Protein AF-A0A9P5Y2C0-F1 (afdb_monomer)

Mean predicted aligned error: 9.21 Å

Nearest PDB structures (foldseek):
  5e0h-assembly1_A  TM=2.399E-01  e=1.883E-01  Norovirus Hu/1968/US
  4in2-assembly1_B  TM=2.844E-01  e=5.789E-01  Norovirus Hu/1968/US
  4xbd-assembly2_B  TM=2.439E-01  e=3.391E-01  Norovirus Hu/1968/US
  4in2-assembly2_A  TM=3.076E-01  e=1.363E+00  Norovirus Hu/1968/US
  4x2x-assembly1_A  TM=2.990E-01  e=4.663E+00  Murine norovirus 1

Secondary structure (DSSP, 8-state):
-PPPEEEEESEEE-TTS-EEE-TTTS-TT--SS---TTEEEEE-TTS-S-EEEEEEEEEEEEEETTEEEEEEEEEEPEEEEEEETTEEEEE--SS---EEEEGGGEEEE-EEEE-SSS-EEEEPPPGGGGG--TTTTT---------

Structure (mmCIF, N/CA/C/O backbone):
data_AF-A0A9P5Y2C0-F1
#
_entry.id   AF-A0A9P5Y2C0-F1
#
loop_
_atom_site.group_PDB
_atom_site.id
_atom_site.type_symbol
_atom_site.label_atom_id
_atom_site.label_alt_id
_atom_site.label_comp_id
_atom_site.label_asym_id
_atom_site.label_entity_id
_atom_site.label_seq_id
_atom_site.pdbx_PDB_ins_code
_atom_site.Cartn_x
_atom_site.Cartn_y
_atom_site.Cartn_z
_atom_site.occupancy
_atom_site.B_iso_or_equiv
_atom_site.auth_seq_id
_atom_site.auth_comp_id
_atom_site.auth_asym_id
_atom_site.auth_atom_id
_atom_site.pdbx_PDB_model_num
ATOM 1 N N . MET A 1 1 ? -14.779 -9.216 31.834 1.00 58.06 1 MET A N 1
ATOM 2 C CA . MET A 1 1 ? -14.849 -9.331 30.359 1.00 58.06 1 MET A CA 1
ATOM 3 C C . MET A 1 1 ? -14.067 -8.179 29.750 1.00 58.06 1 MET A C 1
ATOM 5 O O . MET A 1 1 ? -14.319 -7.042 30.127 1.00 58.06 1 MET A O 1
ATOM 9 N N . GLN A 1 2 ? -13.092 -8.444 28.878 1.00 63.56 2 GLN A N 1
ATOM 10 C CA . GLN A 1 2 ? -12.405 -7.376 28.143 1.00 63.56 2 GLN A CA 1
ATOM 11 C C . GLN A 1 2 ? -13.364 -6.793 27.100 1.00 63.56 2 GLN A C 1
ATOM 13 O O . GLN A 1 2 ? -13.912 -7.532 26.288 1.00 63.56 2 GLN A O 1
ATOM 18 N N . SER A 1 3 ? -13.582 -5.479 27.142 1.00 75.44 3 SER A N 1
ATOM 19 C CA . SER A 1 3 ? -14.410 -4.770 26.163 1.00 75.44 3 SER A CA 1
ATOM 20 C C . SER A 1 3 ? -13.557 -4.413 24.952 1.00 75.44 3 SER A C 1
ATOM 22 O O . SER A 1 3 ? -12.545 -3.724 25.088 1.00 75.44 3 SER A O 1
ATOM 24 N N . TRP A 1 4 ? -13.930 -4.933 23.786 1.00 84.12 4 TRP A N 1
ATOM 25 C CA . TRP A 1 4 ? -13.287 -4.631 22.511 1.00 84.12 4 TRP A CA 1
ATOM 26 C C . TRP A 1 4 ? -14.196 -3.671 21.750 1.00 84.12 4 TRP A C 1
ATOM 28 O O . TRP A 1 4 ? -15.407 -3.884 21.683 1.00 84.12 4 TRP A O 1
ATOM 38 N N . LYS A 1 5 ? -13.623 -2.615 21.170 1.00 88.12 5 LYS A N 1
ATOM 39 C CA . LYS A 1 5 ? -14.353 -1.706 20.275 1.00 88.12 5 LYS A CA 1
ATOM 40 C C . LYS A 1 5 ? -13.779 -1.839 18.877 1.00 88.12 5 LYS A C 1
ATOM 42 O O . LYS A 1 5 ? -12.584 -1.636 18.697 1.00 88.12 5 LYS A O 1
ATOM 47 N N . VAL A 1 6 ? -14.619 -2.171 17.902 1.00 92.38 6 VAL A N 1
ATOM 48 C CA . VAL A 1 6 ? -14.212 -2.309 16.500 1.00 92.38 6 VAL A CA 1
ATOM 49 C C . VAL A 1 6 ? -15.069 -1.389 15.644 1.00 92.38 6 VAL A C 1
ATOM 51 O O . VAL A 1 6 ? -16.294 -1.414 15.742 1.00 92.38 6 VAL A O 1
ATOM 54 N N . GLN A 1 7 ? -14.431 -0.582 14.803 1.00 93.44 7 GLN A N 1
ATOM 55 C CA . GLN A 1 7 ? -15.099 0.277 13.826 1.00 93.44 7 GLN A CA 1
ATOM 56 C C . GLN A 1 7 ? -14.487 0.060 12.446 1.00 93.44 7 GLN A C 1
ATOM 58 O O . GLN A 1 7 ? -13.269 0.101 12.310 1.00 93.44 7 GLN A O 1
ATOM 63 N N . CYS A 1 8 ? -15.322 -0.151 11.429 1.00 93.06 8 CYS A N 1
ATOM 64 C CA . CYS A 1 8 ? -14.898 -0.313 10.038 1.00 93.06 8 CYS A CA 1
ATOM 65 C C . CYS A 1 8 ? -15.123 0.985 9.256 1.00 93.06 8 CYS A C 1
ATOM 67 O O . CYS A 1 8 ? -16.155 1.635 9.418 1.00 93.06 8 CYS A O 1
ATOM 69 N N . PHE A 1 9 ? -14.190 1.347 8.378 1.00 91.62 9 PHE A N 1
ATOM 70 C CA . PHE A 1 9 ? -14.291 2.541 7.543 1.00 91.62 9 PHE A CA 1
ATOM 71 C C . PHE A 1 9 ? -13.652 2.341 6.162 1.00 91.62 9 PHE A C 1
ATOM 73 O O . PHE A 1 9 ? -12.862 1.426 5.926 1.00 91.62 9 PHE A O 1
ATOM 80 N N . GLY A 1 10 ? -14.054 3.188 5.209 1.00 89.38 10 GLY A N 1
ATOM 81 C CA . GLY A 1 10 ? -13.718 3.033 3.790 1.00 89.38 10 GLY A CA 1
ATOM 82 C C . GLY A 1 10 ? -12.543 3.875 3.287 1.00 89.38 10 GLY A C 1
ATOM 83 O O . GLY A 1 10 ? -12.177 3.762 2.121 1.00 89.38 10 GLY A O 1
ATOM 84 N N . LYS A 1 11 ? -11.991 4.764 4.117 1.00 91.38 11 LYS A N 1
ATOM 85 C CA . LYS A 1 11 ? -10.934 5.706 3.725 1.00 91.38 11 LYS A CA 1
ATOM 86 C C . LYS A 1 11 ? -9.956 5.924 4.865 1.00 91.38 11 LYS A C 1
ATOM 88 O O . LYS A 1 11 ? -10.381 6.213 5.978 1.00 91.38 11 LYS A O 1
ATOM 93 N N . TRP A 1 12 ? -8.668 5.867 4.573 1.00 91.12 12 TRP A N 1
ATOM 94 C CA . TRP A 1 12 ? -7.607 6.154 5.523 1.00 91.12 12 TRP A CA 1
ATOM 95 C C . TRP A 1 12 ? -6.751 7.317 5.022 1.00 91.12 12 TRP A C 1
ATOM 97 O O . TRP A 1 12 ? -6.252 7.300 3.897 1.00 91.12 12 TRP A O 1
ATOM 107 N N . LYS A 1 13 ? -6.610 8.354 5.851 1.00 90.62 13 LYS A N 1
ATOM 108 C CA . LYS A 1 13 ? -5.787 9.523 5.537 1.00 90.62 13 LYS A CA 1
ATOM 109 C C . LYS A 1 13 ? -4.338 9.216 5.906 1.00 90.62 13 LYS A C 1
ATOM 111 O O . LYS A 1 13 ? -4.032 9.026 7.079 1.00 90.62 13 LYS A O 1
ATOM 116 N N . MET A 1 14 ? -3.478 9.175 4.898 1.00 86.69 14 MET A N 1
ATOM 117 C CA . MET A 1 14 ? -2.042 8.975 5.058 1.00 86.69 14 MET A CA 1
ATOM 118 C C . MET A 1 14 ? -1.381 10.260 5.566 1.00 86.69 14 MET A C 1
ATOM 120 O O . MET A 1 14 ? -1.894 11.370 5.375 1.00 86.69 14 MET A O 1
ATOM 124 N N . THR A 1 15 ? -0.197 10.125 6.155 1.00 77.81 15 THR A N 1
ATOM 125 C CA . THR A 1 15 ? 0.688 11.262 6.428 1.00 77.81 15 THR A CA 1
ATOM 126 C C . THR A 1 15 ? 1.054 11.928 5.092 1.00 77.81 15 THR A C 1
ATOM 128 O O . THR A 1 15 ? 1.493 11.247 4.172 1.00 77.81 15 THR A O 1
ATOM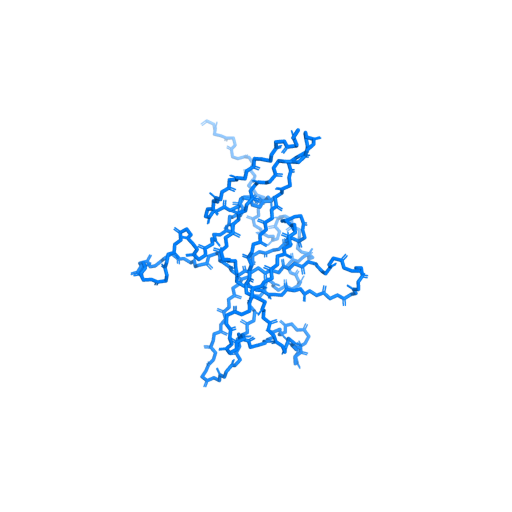 131 N N . GLY A 1 16 ? 0.827 13.240 4.937 1.00 68.19 16 GLY A N 1
ATOM 132 C CA . GLY A 1 16 ? 1.138 13.958 3.684 1.00 68.19 16 GLY A CA 1
ATOM 133 C C . GLY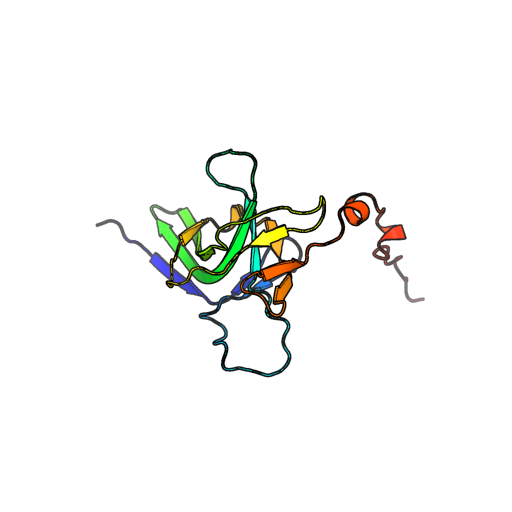 A 1 16 ? -0.038 14.216 2.725 1.00 68.19 16 GLY A C 1
ATOM 134 O O . GLY A 1 16 ? 0.158 14.285 1.519 1.00 68.19 16 GLY A O 1
ATOM 135 N N . LYS A 1 17 ? -1.264 14.396 3.243 1.00 69.00 17 LYS A N 1
ATOM 136 C CA . LYS A 1 17 ? -2.497 14.791 2.505 1.00 69.00 17 LYS A CA 1
ATOM 137 C C . LYS A 1 17 ? -3.085 13.750 1.534 1.00 69.00 17 LYS A C 1
ATOM 139 O O . LYS A 1 17 ? -4.190 13.963 1.038 1.00 69.00 17 LYS A O 1
ATOM 144 N N . HIS A 1 18 ? -2.436 12.614 1.305 1.00 83.31 18 HIS A N 1
ATOM 145 C CA . HIS A 1 18 ? -2.999 11.532 0.494 1.00 83.31 18 HIS A CA 1
ATOM 146 C C . HIS A 1 18 ? -4.038 10.702 1.267 1.00 83.31 18 HIS A C 1
ATOM 148 O O . HIS A 1 18 ? -3.963 10.562 2.485 1.00 83.31 18 HIS A O 1
ATOM 154 N N . THR A 1 19 ? -5.035 10.158 0.565 1.00 89.81 19 THR A N 1
ATOM 155 C CA . THR A 1 19 ? -6.065 9.287 1.156 1.00 89.81 19 THR A CA 1
ATOM 156 C C . THR A 1 19 ? -6.102 7.967 0.406 1.00 89.81 19 THR A C 1
ATOM 158 O O . THR A 1 19 ? -6.364 7.958 -0.794 1.00 89.81 19 THR A O 1
ATOM 161 N N . LEU A 1 20 ? -5.862 6.866 1.118 1.00 90.38 20 LEU A N 1
ATOM 162 C CA . LEU A 1 20 ? -6.061 5.516 0.610 1.00 90.38 20 LEU A CA 1
ATOM 163 C C . LEU A 1 20 ? -7.530 5.143 0.827 1.00 90.38 20 LEU A C 1
ATOM 165 O O . LEU A 1 20 ? -8.031 5.093 1.949 1.00 90.38 20 LEU A O 1
ATOM 169 N N . GLU A 1 21 ? -8.249 4.921 -0.256 1.00 91.50 21 GLU A N 1
ATOM 170 C CA . GLU A 1 21 ? -9.628 4.453 -0.251 1.00 91.50 21 GLU A CA 1
ATOM 171 C C . GLU A 1 21 ? -9.656 2.931 -0.268 1.00 91.50 21 GLU A C 1
ATOM 173 O O . GLU A 1 21 ? -8.703 2.308 -0.709 1.00 91.50 21 GLU A O 1
ATOM 178 N N . SER A 1 22 ? -10.740 2.316 0.190 1.00 88.94 22 SER A N 1
ATOM 179 C CA . SER A 1 22 ? -10.903 0.867 0.184 1.00 88.94 22 SER A CA 1
ATOM 180 C C . SER A 1 22 ? -11.972 0.418 -0.810 1.00 88.94 22 SER A C 1
ATOM 182 O O . SER A 1 22 ? -12.894 1.170 -1.149 1.00 88.94 22 SER A O 1
ATOM 184 N N . ARG A 1 23 ? -11.887 -0.840 -1.253 1.00 86.19 23 ARG A N 1
ATOM 185 C CA . ARG A 1 23 ? -12.929 -1.469 -2.077 1.00 86.19 23 ARG A CA 1
ATOM 186 C C . ARG A 1 23 ? -14.300 -1.471 -1.387 1.00 86.19 23 ARG A C 1
ATOM 188 O O . ARG A 1 23 ? -15.308 -1.294 -2.062 1.00 86.19 23 ARG A O 1
ATOM 195 N N . TYR A 1 24 ? -14.339 -1.620 -0.060 1.00 81.38 24 TYR A N 1
ATOM 196 C CA . TYR A 1 24 ? -15.566 -1.519 0.737 1.00 81.38 24 TYR A CA 1
ATOM 197 C C . TYR A 1 24 ? -16.221 -0.134 0.621 1.00 81.38 24 TYR A C 1
ATOM 199 O O . TYR A 1 24 ? -17.426 -0.036 0.413 1.00 81.38 24 TYR A O 1
ATOM 207 N N . GLY A 1 25 ? -15.433 0.942 0.725 1.00 74.31 25 GLY A N 1
ATOM 208 C CA . GLY A 1 25 ? -15.954 2.313 0.694 1.00 74.31 25 GLY A CA 1
ATOM 209 C C . GLY A 1 25 ? -16.423 2.776 -0.687 1.00 74.31 25 GLY A C 1
ATOM 210 O O . GLY A 1 25 ? -17.297 3.635 -0.784 1.00 74.31 25 GLY A O 1
ATOM 211 N N . LYS A 1 26 ? -15.851 2.218 -1.758 1.00 70.00 26 LYS A N 1
ATOM 212 C CA . LYS A 1 26 ? -16.281 2.457 -3.138 1.00 70.00 26 LYS A CA 1
ATOM 213 C C . LYS A 1 26 ? -16.295 1.124 -3.902 1.00 70.00 26 LYS A C 1
ATOM 215 O O . LYS A 1 26 ? -15.247 0.673 -4.359 1.00 70.00 26 LYS A O 1
ATOM 220 N N . PRO A 1 27 ? -17.450 0.486 -4.112 1.00 61.88 27 PRO A N 1
ATOM 221 C CA . PRO A 1 27 ? -17.534 -0.698 -4.960 1.00 61.88 27 PRO A CA 1
ATOM 222 C C . PRO A 1 27 ? -17.089 -0.379 -6.395 1.00 61.88 27 PRO A C 1
ATOM 224 O O . PRO A 1 27 ? -17.236 0.744 -6.872 1.00 61.88 27 PRO A O 1
ATOM 227 N N . GLN A 1 28 ? -16.534 -1.357 -7.108 1.00 58.28 28 GLN A N 1
ATOM 228 C CA . GLN A 1 28 ? -15.995 -1.166 -8.465 1.00 58.28 28 GLN A CA 1
ATOM 229 C C . GLN A 1 28 ? -17.060 -0.731 -9.500 1.00 58.28 28 GLN A C 1
ATOM 231 O O . GLN A 1 28 ? -16.713 -0.185 -10.541 1.00 58.28 28 GLN A O 1
ATOM 236 N N . SER A 1 29 ? -18.351 -0.896 -9.189 1.00 54.81 29 SER A N 1
ATOM 237 C CA . SER A 1 29 ? -19.485 -0.479 -10.023 1.00 54.81 29 SER A CA 1
ATOM 238 C C . SER A 1 29 ? -19.732 1.036 -10.067 1.00 54.81 29 SER A C 1
ATOM 240 O O . SER A 1 29 ? -20.471 1.498 -10.934 1.00 54.81 29 SER A O 1
ATOM 242 N N . SER A 1 30 ? -19.110 1.839 -9.193 1.00 54.59 30 SER A N 1
ATOM 243 C CA . SER A 1 30 ? -19.219 3.304 -9.240 1.00 54.59 30 SER A CA 1
ATOM 244 C C . SER A 1 30 ? -18.239 3.889 -10.270 1.00 54.59 30 SER A C 1
ATOM 246 O O . SER A 1 30 ? -17.244 4.535 -9.927 1.00 54.59 30 SER A O 1
ATOM 248 N N . VAL A 1 31 ? -18.480 3.598 -11.548 1.00 48.50 31 VAL A N 1
ATOM 249 C CA . VAL A 1 31 ? -17.668 4.048 -12.688 1.00 48.50 31 VAL A CA 1
ATOM 250 C C . VAL A 1 31 ? -18.051 5.483 -13.051 1.00 48.50 31 VAL A C 1
ATOM 252 O O . VAL A 1 31 ? -18.820 5.723 -13.975 1.00 48.50 31 VAL A O 1
ATOM 255 N N . LYS A 1 32 ? -17.520 6.460 -12.313 1.00 45.34 32 LYS A N 1
ATOM 256 C CA . LYS A 1 32 ? -17.351 7.836 -12.807 1.00 45.34 32 LYS A CA 1
ATOM 257 C C . LYS A 1 32 ? -15.995 8.364 -12.335 1.00 45.34 32 LYS A C 1
ATOM 259 O O . LYS A 1 32 ? -15.857 8.797 -11.197 1.00 45.34 32 LYS A O 1
ATOM 264 N N . SER A 1 33 ? -14.992 8.201 -13.203 1.00 47.47 33 SER A N 1
ATOM 265 C CA . SER A 1 33 ? -13.781 9.034 -13.360 1.00 47.47 33 SER A CA 1
ATOM 266 C C . SER A 1 33 ? -12.960 9.458 -12.128 1.00 47.47 33 SER A C 1
ATOM 268 O O . SER A 1 33 ? -12.194 10.413 -12.224 1.00 47.47 33 SER A O 1
ATOM 270 N N . SER A 1 34 ? -13.071 8.796 -10.976 1.00 47.62 34 SER A N 1
ATOM 271 C CA . SER A 1 34 ? -12.202 9.078 -9.828 1.00 47.62 34 SER A CA 1
ATOM 272 C C . SER A 1 34 ? -10.977 8.158 -9.896 1.00 47.62 34 SER A C 1
ATOM 274 O O . SER A 1 34 ? -11.169 6.942 -9.979 1.00 47.62 34 SER A O 1
ATOM 276 N N . PRO A 1 35 ? -9.736 8.685 -9.868 1.00 57.91 35 PRO A N 1
ATOM 277 C CA . PRO A 1 35 ? -8.546 7.849 -9.761 1.00 57.91 35 PRO A CA 1
ATOM 278 C C . PRO A 1 35 ? -8.682 6.961 -8.520 1.00 57.91 35 PRO A C 1
ATOM 280 O O . PRO A 1 35 ? -8.906 7.445 -7.410 1.00 57.91 35 PRO A O 1
ATOM 283 N N . TYR A 1 36 ? -8.638 5.644 -8.713 1.00 65.38 36 TYR A N 1
ATOM 284 C CA . TYR A 1 36 ? -8.784 4.692 -7.620 1.00 65.38 36 TYR A CA 1
ATOM 285 C C . TYR A 1 36 ? -7.514 4.717 -6.765 1.00 65.38 36 TYR A C 1
ATOM 287 O O . TYR A 1 36 ? -6.558 3.997 -7.029 1.00 65.38 36 TYR A O 1
ATOM 295 N N . HIS A 1 37 ? -7.507 5.531 -5.713 1.00 82.25 37 HIS A N 1
ATOM 296 C CA . HIS A 1 37 ? -6.444 5.544 -4.708 1.00 82.25 37 HIS A CA 1
ATOM 297 C C . HIS A 1 37 ? -6.590 4.333 -3.777 1.00 82.25 37 HIS A C 1
ATOM 299 O O . HIS A 1 37 ? -6.858 4.501 -2.596 1.00 82.25 37 HIS A O 1
ATOM 305 N N . ARG A 1 38 ? -6.518 3.110 -4.313 1.00 89.06 38 ARG A N 1
ATOM 306 C CA . ARG A 1 38 ? -6.690 1.854 -3.550 1.00 89.06 38 ARG A CA 1
ATOM 307 C C . ARG A 1 38 ? -5.459 0.972 -3.554 1.00 89.06 38 ARG A C 1
ATOM 309 O O . ARG A 1 38 ? -5.396 0.001 -2.806 1.00 89.06 38 ARG A O 1
ATOM 316 N N . TRP A 1 39 ? -4.504 1.282 -4.416 1.00 93.12 39 TRP A N 1
ATOM 317 C CA . TRP A 1 39 ? -3.268 0.532 -4.490 1.00 93.12 39 TRP A CA 1
ATOM 318 C C . TRP A 1 39 ? -2.204 1.223 -3.666 1.00 93.12 39 TRP A C 1
ATOM 320 O O . TRP A 1 39 ? -2.115 2.454 -3.629 1.00 93.12 39 TRP A O 1
ATOM 330 N N . PHE A 1 40 ? -1.422 0.409 -2.982 1.00 93.56 40 PHE A N 1
ATOM 331 C CA . PHE A 1 40 ? -0.429 0.890 -2.045 1.00 93.56 40 PHE A CA 1
ATOM 332 C C . PHE A 1 40 ? 0.865 0.096 -2.157 1.00 93.56 40 PHE A C 1
ATOM 334 O O . PHE A 1 40 ? 0.895 -1.030 -2.660 1.00 93.56 40 PHE A O 1
ATOM 341 N N . GLU A 1 41 ? 1.906 0.714 -1.624 1.00 93.69 41 GLU A N 1
ATOM 342 C CA . GLU A 1 41 ? 3.182 0.114 -1.274 1.00 93.69 41 GLU A CA 1
ATOM 343 C C . GLU A 1 41 ? 3.329 0.150 0.250 1.00 93.69 41 GLU A C 1
ATOM 345 O O . GLU A 1 41 ? 2.991 1.149 0.896 1.00 93.69 41 GLU A O 1
ATOM 350 N N . ALA A 1 42 ? 3.807 -0.942 0.835 1.00 93.31 42 ALA A N 1
ATOM 351 C CA . ALA A 1 42 ? 4.033 -1.065 2.266 1.00 93.31 42 ALA A CA 1
ATOM 352 C C . ALA A 1 42 ? 5.349 -1.784 2.572 1.00 93.31 42 ALA A C 1
ATOM 354 O O . ALA A 1 42 ? 5.802 -2.631 1.803 1.00 93.31 42 ALA A O 1
ATOM 355 N N . SER A 1 43 ? 5.928 -1.496 3.734 1.00 91.94 43 SER A N 1
ATOM 356 C CA . SER A 1 43 ? 7.072 -2.243 4.251 1.00 91.94 43 SER A CA 1
ATOM 357 C C . SER A 1 43 ? 6.654 -3.623 4.758 1.00 91.94 43 SER A C 1
ATOM 359 O O . SER A 1 43 ? 5.546 -3.819 5.265 1.00 91.94 43 SER A O 1
ATOM 361 N N . GLN A 1 44 ? 7.551 -4.604 4.646 1.00 84.69 44 GLN A N 1
ATOM 362 C CA . GLN A 1 44 ? 7.347 -5.889 5.309 1.00 84.69 44 GLN A CA 1
ATOM 363 C C . GLN A 1 44 ? 7.503 -5.743 6.830 1.00 84.69 44 GLN A C 1
ATOM 365 O O . GLN A 1 44 ? 8.453 -5.142 7.329 1.00 84.69 44 GLN A O 1
ATOM 370 N N . SER A 1 45 ? 6.578 -6.332 7.589 1.00 71.56 45 SER A N 1
ATOM 371 C CA . SER A 1 45 ? 6.572 -6.272 9.057 1.00 71.56 45 SER A CA 1
ATOM 372 C C . SER A 1 45 ? 7.626 -7.169 9.722 1.00 71.56 45 SER A C 1
ATOM 374 O O . SER A 1 45 ? 7.846 -7.064 10.923 1.00 71.56 45 SER A O 1
ATOM 376 N N . ASN A 1 46 ? 8.266 -8.067 8.968 1.00 72.12 46 ASN A N 1
ATOM 377 C CA . ASN A 1 46 ? 9.243 -9.042 9.469 1.00 72.12 46 ASN A CA 1
ATOM 378 C C . ASN A 1 46 ? 10.698 -8.525 9.459 1.00 72.12 46 ASN A C 1
ATOM 380 O O . ASN A 1 46 ? 11.612 -9.301 9.732 1.00 72.12 46 ASN A O 1
ATOM 384 N N . GLY A 1 47 ? 10.926 -7.252 9.115 1.00 60.19 47 GLY A N 1
ATOM 385 C CA . GLY A 1 47 ? 12.266 -6.666 9.026 1.00 60.19 47 GLY A CA 1
ATOM 386 C C . GLY A 1 47 ? 13.105 -7.169 7.847 1.00 60.19 47 GLY A C 1
ATOM 387 O O . GLY A 1 47 ? 14.287 -6.837 7.768 1.00 60.19 47 GLY A O 1
ATOM 388 N N . GLN A 1 48 ? 12.530 -7.955 6.930 1.00 64.75 48 GLN A N 1
ATOM 389 C CA . GLN A 1 48 ? 13.223 -8.336 5.706 1.00 64.75 48 GLN A CA 1
ATOM 390 C C . GLN A 1 48 ? 13.181 -7.205 4.673 1.00 64.75 48 GLN A C 1
ATOM 392 O O . GLN A 1 48 ? 12.190 -6.472 4.587 1.00 64.75 48 GLN A O 1
ATOM 397 N N . PRO A 1 49 ? 14.252 -7.050 3.874 1.00 66.81 49 PRO A N 1
ATOM 398 C CA . PRO A 1 49 ? 14.252 -6.100 2.776 1.00 66.81 49 PRO A CA 1
ATOM 399 C C . PRO A 1 49 ? 13.209 -6.528 1.739 1.00 66.81 49 PRO A C 1
ATOM 401 O O . PRO A 1 49 ? 13.292 -7.608 1.158 1.00 66.81 49 PRO A O 1
ATOM 404 N N . GLY A 1 50 ? 12.215 -5.674 1.513 1.00 81.69 50 GLY A N 1
ATOM 405 C CA . GLY A 1 50 ? 11.160 -5.930 0.542 1.00 81.69 50 GLY A CA 1
ATOM 406 C C . GLY A 1 50 ? 9.949 -5.030 0.742 1.00 81.69 50 GLY A C 1
ATOM 407 O O . GLY A 1 50 ? 9.688 -4.543 1.843 1.00 81.69 50 GLY A O 1
ATOM 408 N N . CYS A 1 51 ? 9.197 -4.838 -0.339 1.00 90.62 51 CYS A N 1
ATOM 409 C CA . CYS A 1 51 ? 7.943 -4.094 -0.328 1.00 90.62 51 CYS A CA 1
ATOM 410 C C . CYS A 1 51 ? 6.769 -5.030 -0.618 1.00 90.62 51 CYS A C 1
ATOM 412 O O . CYS A 1 51 ? 6.881 -5.989 -1.386 1.00 90.62 51 CYS A O 1
ATOM 414 N N . ILE A 1 52 ? 5.634 -4.744 0.007 1.00 94.06 52 ILE A N 1
ATO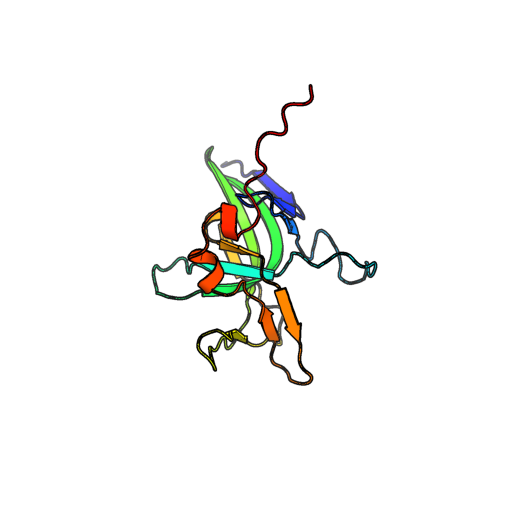M 415 C CA . ILE A 1 52 ? 4.346 -5.371 -0.264 1.00 94.06 52 ILE A CA 1
ATOM 416 C C . ILE A 1 52 ? 3.547 -4.405 -1.126 1.00 94.06 52 ILE A C 1
ATOM 418 O O . ILE A 1 52 ? 3.378 -3.242 -0.768 1.00 94.06 52 ILE A O 1
ATOM 422 N N . PHE A 1 53 ? 3.005 -4.915 -2.225 1.00 94.62 53 PHE A N 1
ATOM 423 C CA . PHE A 1 53 ? 2.043 -4.195 -3.049 1.00 94.62 53 PHE A CA 1
ATOM 424 C C . PHE A 1 53 ? 0.680 -4.853 -2.909 1.00 94.62 53 PHE A C 1
ATOM 426 O O . PHE A 1 53 ? 0.588 -6.073 -2.756 1.00 94.62 53 PHE A O 1
ATOM 433 N N . GLY A 1 54 ? -0.388 -4.068 -2.959 1.00 94.62 54 GLY A N 1
ATOM 434 C CA . GLY A 1 54 ? -1.726 -4.624 -2.813 1.00 94.62 54 GLY A CA 1
ATOM 435 C C . GLY A 1 54 ? -2.843 -3.644 -3.109 1.00 94.62 54 GLY A C 1
ATOM 436 O O . GLY A 1 54 ? -2.608 -2.469 -3.380 1.00 94.62 54 GLY A O 1
ATOM 437 N N . GLU A 1 55 ? -4.070 -4.152 -3.045 1.00 94.06 55 GLU A N 1
ATOM 438 C CA . GLU A 1 55 ? -5.297 -3.357 -3.077 1.00 94.06 55 GLU A CA 1
ATOM 439 C C . GLU A 1 55 ? -5.969 -3.373 -1.701 1.00 94.06 55 GLU A C 1
ATOM 441 O O . GLU A 1 55 ? -6.251 -4.436 -1.145 1.00 94.06 55 GLU A O 1
ATOM 446 N N . SER A 1 56 ? -6.264 -2.199 -1.154 1.00 94.38 56 SER A N 1
ATOM 447 C CA . SER A 1 56 ? -7.000 -2.031 0.100 1.00 94.38 56 SER A CA 1
ATOM 448 C C . SER A 1 56 ? -8.464 -2.477 -0.032 1.00 94.38 56 SER A C 1
ATOM 450 O O . SER A 1 56 ? -9.234 -2.024 -0.887 1.00 94.38 56 SER A O 1
ATOM 452 N N . VAL A 1 57 ? -8.901 -3.338 0.885 1.00 93.88 57 VAL A N 1
ATOM 453 C CA . VAL A 1 57 ? -10.274 -3.864 0.930 1.00 93.88 57 VAL A CA 1
ATOM 454 C C . VAL A 1 57 ? -11.110 -3.130 1.966 1.00 93.88 57 VAL A C 1
ATOM 456 O O . VAL A 1 57 ? -12.192 -2.644 1.635 1.00 93.88 57 VAL A O 1
ATOM 459 N N . ALA A 1 58 ? -10.603 -2.991 3.191 1.00 94.44 58 ALA A N 1
ATOM 460 C CA . ALA A 1 58 ? -11.274 -2.296 4.287 1.00 94.44 58 ALA A CA 1
ATOM 461 C C . ALA A 1 58 ? -10.269 -1.828 5.346 1.00 94.44 58 ALA A C 1
ATOM 463 O O . ALA A 1 58 ? -9.162 -2.359 5.436 1.00 94.44 58 ALA A O 1
ATOM 464 N N . PHE A 1 59 ? -10.675 -0.861 6.165 1.00 95.44 59 PHE A N 1
ATOM 465 C CA . PHE A 1 59 ? -9.898 -0.395 7.308 1.00 95.44 59 PHE A CA 1
ATOM 466 C C . PHE A 1 59 ? -10.688 -0.567 8.598 1.00 95.44 59 PHE A C 1
ATOM 468 O O . PHE A 1 59 ? -11.909 -0.401 8.609 1.00 95.44 59 PHE A O 1
ATOM 475 N N . TYR A 1 60 ? -9.978 -0.853 9.683 1.00 95.81 60 TYR A N 1
ATOM 476 C CA . TYR A 1 60 ? -10.540 -1.083 11.002 1.00 95.81 60 TYR A CA 1
ATOM 477 C C . TYR A 1 60 ? -9.788 -0.282 12.059 1.00 95.81 60 TYR A C 1
ATOM 479 O O . TYR A 1 60 ? -8.560 -0.254 12.076 1.00 95.81 60 TYR A O 1
ATOM 487 N N . SER A 1 61 ? -10.538 0.331 12.969 1.00 94.75 61 SER A N 1
ATOM 488 C CA . SER A 1 61 ? -10.042 0.860 14.236 1.00 94.75 61 SER A CA 1
ATOM 489 C C . SER A 1 61 ? -10.420 -0.130 15.328 1.00 94.75 61 SER A C 1
ATOM 491 O O . SER A 1 61 ? -11.603 -0.431 15.504 1.00 94.75 61 SER A O 1
ATOM 493 N N . ILE A 1 62 ? -9.417 -0.682 16.007 1.00 94.06 62 ILE A N 1
ATOM 494 C CA . ILE A 1 62 ? -9.576 -1.730 17.014 1.00 94.06 62 ILE A CA 1
ATOM 495 C C . ILE A 1 62 ? -9.035 -1.207 18.346 1.00 94.06 62 ILE A C 1
ATOM 497 O O . ILE A 1 62 ? -7.830 -1.015 18.507 1.00 94.06 62 ILE A O 1
ATOM 501 N N . GLY A 1 63 ? -9.933 -0.975 19.301 1.00 92.00 63 GLY A N 1
ATOM 502 C CA . GLY A 1 63 ? -9.612 -0.588 20.670 1.00 92.00 63 GLY A CA 1
ATOM 503 C C . GLY A 1 63 ? -9.405 -1.812 21.562 1.00 92.00 63 GLY A C 1
ATOM 504 O O . GLY A 1 63 ? -10.359 -2.555 21.802 1.00 92.00 63 GLY A O 1
ATOM 505 N N . ILE A 1 64 ? -8.185 -2.001 22.073 1.00 87.31 64 ILE A N 1
ATOM 506 C CA . ILE A 1 64 ? -7.794 -3.083 22.989 1.00 87.31 64 ILE A CA 1
ATOM 507 C C . ILE A 1 64 ? -7.015 -2.473 24.159 1.00 87.31 64 ILE A C 1
ATOM 509 O O . ILE A 1 64 ? -6.003 -1.813 23.954 1.00 87.31 64 ILE A O 1
ATOM 513 N N . GLN A 1 65 ? -7.477 -2.704 25.395 1.00 84.50 65 GLN A N 1
ATOM 514 C CA . GLN A 1 65 ? -6.776 -2.301 26.631 1.00 84.50 65 GLN A CA 1
ATOM 515 C C . GLN A 1 65 ? -6.370 -0.810 26.676 1.00 84.50 65 GLN A C 1
ATOM 517 O O . GLN A 1 65 ? -5.303 -0.454 27.161 1.00 84.50 65 GLN A O 1
ATOM 522 N N . GLY A 1 66 ? -7.223 0.075 26.148 1.00 82.75 66 GLY A N 1
ATOM 523 C CA . GLY A 1 66 ? -6.963 1.521 26.101 1.00 82.75 66 GLY A CA 1
ATOM 524 C C . GLY A 1 66 ? -6.076 1.978 24.938 1.00 82.75 66 GLY A C 1
ATOM 525 O O . GLY A 1 66 ? -5.942 3.179 24.726 1.00 82.75 66 GLY A O 1
ATOM 526 N N . GLN A 1 67 ? -5.530 1.056 24.142 1.00 88.62 67 GLN A N 1
ATOM 527 C CA . GLN A 1 67 ? -4.817 1.366 22.906 1.00 88.62 67 GLN A CA 1
ATOM 528 C C . GLN A 1 67 ? -5.735 1.200 21.696 1.00 88.62 67 GLN A C 1
ATOM 530 O O . GLN A 1 67 ? -6.581 0.308 21.663 1.00 88.62 67 GLN A O 1
ATOM 535 N N . THR A 1 68 ? -5.554 2.052 20.689 1.00 91.56 68 THR A N 1
ATOM 536 C CA . THR A 1 68 ? -6.268 1.954 19.411 1.00 91.56 68 THR A CA 1
ATOM 537 C C . THR A 1 68 ? -5.283 1.579 18.318 1.00 91.56 68 THR A C 1
ATOM 539 O O . THR A 1 68 ? -4.317 2.302 18.087 1.00 91.56 68 THR A O 1
ATOM 542 N N . LYS A 1 69 ? -5.539 0.462 17.637 1.00 93.06 69 LYS A N 1
ATOM 543 C CA . LYS A 1 69 ? -4.781 0.024 16.464 1.00 93.06 69 LYS A CA 1
ATOM 544 C C . LYS A 1 69 ? -5.575 0.268 15.191 1.00 93.06 69 LYS A C 1
ATOM 546 O O . LYS A 1 69 ? -6.773 -0.013 15.141 1.00 93.06 69 LYS A O 1
ATOM 551 N N . LEU A 1 70 ? -4.892 0.753 14.159 1.00 94.75 70 LEU A N 1
ATOM 552 C CA . LEU A 1 70 ? -5.453 0.919 12.822 1.00 94.75 70 LEU A CA 1
ATOM 553 C C . LEU A 1 70 ? -4.958 -0.215 11.929 1.00 94.75 70 LEU A C 1
ATOM 555 O O . LEU A 1 70 ? -3.763 -0.326 11.661 1.00 94.75 70 LEU A O 1
ATOM 559 N N . ILE A 1 71 ? -5.885 -1.055 11.478 1.00 95.94 71 ILE A N 1
ATOM 560 C CA . ILE A 1 71 ? -5.609 -2.235 10.659 1.00 95.94 71 ILE A CA 1
ATOM 561 C C . ILE A 1 71 ? -6.210 -2.039 9.272 1.00 95.94 71 ILE A C 1
ATOM 563 O O . ILE A 1 71 ? -7.370 -1.655 9.137 1.00 95.94 71 ILE A O 1
ATOM 567 N N . MET A 1 72 ? -5.446 -2.356 8.235 1.00 95.75 72 MET A N 1
ATOM 568 C CA . MET A 1 72 ? -5.939 -2.489 6.871 1.00 95.75 72 MET A CA 1
ATOM 569 C C . MET A 1 72 ? -6.060 -3.967 6.513 1.00 95.75 72 MET A C 1
ATOM 571 O O . MET A 1 72 ? -5.105 -4.724 6.675 1.00 95.75 72 MET A O 1
ATOM 575 N N . VAL A 1 73 ? -7.208 -4.352 5.963 1.00 96.06 73 VAL A N 1
ATOM 576 C CA . VAL A 1 73 ? -7.394 -5.615 5.243 1.00 96.06 73 VAL A CA 1
ATOM 577 C C . VAL A 1 73 ? -7.209 -5.345 3.756 1.00 96.06 73 VAL A C 1
ATOM 579 O O . VAL A 1 73 ? -7.758 -4.374 3.229 1.00 96.06 73 VAL A O 1
ATOM 582 N N . TYR A 1 74 ? -6.441 -6.188 3.074 1.00 95.50 74 TYR A N 1
ATOM 583 C CA . TYR A 1 74 ? -6.038 -5.972 1.689 1.00 95.50 74 TYR A CA 1
ATOM 584 C C . TYR A 1 74 ? -5.883 -7.280 0.909 1.00 95.50 74 TYR A C 1
ATOM 586 O O . TYR A 1 74 ? -5.778 -8.358 1.493 1.00 95.50 74 TYR A O 1
ATOM 594 N N . ILE A 1 75 ? -5.853 -7.169 -0.419 1.00 95.19 75 ILE A N 1
ATOM 595 C CA . ILE A 1 75 ? -5.488 -8.252 -1.336 1.00 95.19 75 ILE A CA 1
ATOM 596 C C . ILE A 1 75 ? -4.021 -8.041 -1.734 1.00 95.19 75 ILE A C 1
ATOM 598 O O . ILE A 1 75 ? -3.723 -7.025 -2.372 1.00 95.19 75 ILE A O 1
ATO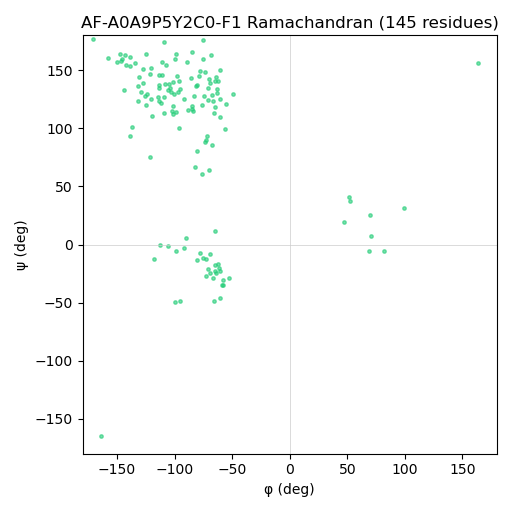M 602 N N . PRO A 1 76 ? -3.097 -8.941 -1.350 1.00 95.12 76 PRO A N 1
ATOM 603 C CA . PRO A 1 76 ? -1.695 -8.824 -1.728 1.00 95.12 76 PRO A CA 1
ATOM 604 C C . PRO A 1 76 ? -1.516 -9.094 -3.223 1.00 95.12 76 PRO A C 1
ATOM 606 O O . PRO A 1 76 ? -2.152 -9.988 -3.783 1.00 95.12 76 PRO A O 1
ATOM 609 N N . LEU A 1 77 ? -0.612 -8.357 -3.860 1.00 94.56 77 LEU A N 1
ATOM 610 C CA . LEU A 1 77 ? -0.094 -8.707 -5.174 1.00 94.56 77 LEU A CA 1
ATOM 611 C C . LEU A 1 77 ? 0.882 -9.881 -5.015 1.00 94.56 77 LEU A C 1
ATOM 613 O O . LEU A 1 77 ? 1.799 -9.837 -4.196 1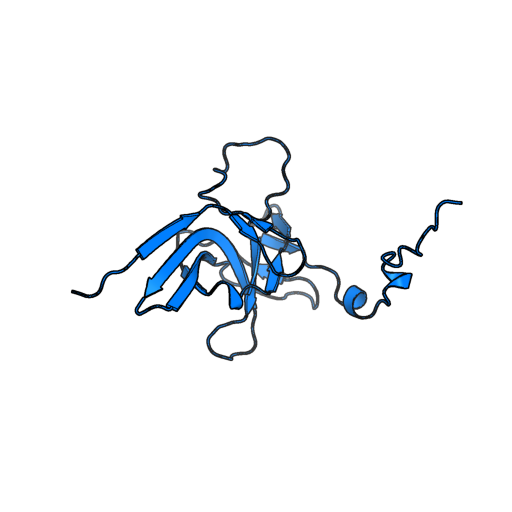.00 94.56 77 LEU A O 1
ATOM 617 N N . GLU A 1 78 ? 0.686 -10.944 -5.788 1.00 93.62 78 GLU A N 1
ATOM 618 C CA . GLU A 1 78 ? 1.521 -12.143 -5.752 1.00 93.62 78 GLU A CA 1
ATOM 619 C C . GLU A 1 78 ? 2.556 -12.138 -6.878 1.00 93.62 78 GLU A C 1
ATOM 621 O O . GLU A 1 78 ? 2.421 -11.417 -7.868 1.00 93.62 78 GLU A O 1
ATOM 626 N N . LYS A 1 79 ? 3.579 -12.996 -6.756 1.00 92.81 79 LYS A N 1
ATOM 627 C CA . LYS A 1 79 ? 4.629 -13.170 -7.778 1.00 92.81 79 LYS A CA 1
ATOM 628 C C . LYS A 1 79 ? 5.256 -11.831 -8.194 1.00 92.81 79 LYS A C 1
ATOM 630 O O . LYS A 1 79 ? 5.473 -11.588 -9.380 1.00 92.81 79 LYS A O 1
ATOM 635 N N . VAL A 1 80 ? 5.481 -10.962 -7.206 1.00 93.38 80 VAL A N 1
ATOM 636 C CA . VAL A 1 80 ? 6.101 -9.653 -7.411 1.00 93.38 80 VAL A CA 1
ATOM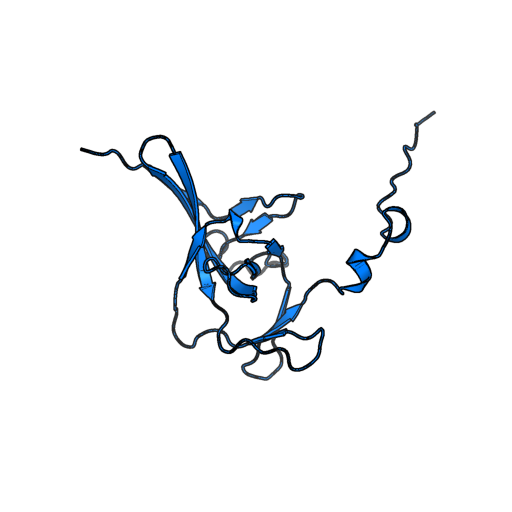 637 C C . VAL A 1 80 ? 7.525 -9.858 -7.916 1.00 93.38 80 VAL A C 1
ATOM 639 O O . VAL A 1 80 ? 8.286 -10.639 -7.348 1.00 93.38 80 VAL A O 1
ATOM 642 N N . GLN A 1 81 ? 7.865 -9.168 -8.994 1.00 92.81 81 GLN A N 1
ATOM 643 C CA . GLN A 1 81 ? 9.155 -9.231 -9.663 1.00 92.81 81 GLN A CA 1
ATOM 644 C C . GLN A 1 81 ? 9.556 -7.839 -10.159 1.00 92.81 81 GLN A C 1
ATOM 646 O O . GLN A 1 81 ? 8.702 -6.999 -10.456 1.00 92.81 81 GLN A O 1
ATOM 651 N N . THR A 1 82 ? 10.863 -7.636 -10.302 1.00 91.62 82 THR A N 1
ATOM 652 C CA . THR A 1 82 ? 11.457 -6.371 -10.747 1.00 91.62 82 THR A CA 1
ATOM 653 C C . THR A 1 82 ? 12.271 -6.620 -12.019 1.00 91.62 82 THR A C 1
ATOM 655 O O . THR A 1 82 ? 13.493 -6.744 -11.947 1.00 91.62 82 THR A O 1
ATOM 658 N N . PRO A 1 83 ? 11.621 -6.807 -13.188 1.00 89.12 83 PRO A N 1
ATOM 659 C CA . PRO A 1 83 ? 12.311 -7.168 -14.431 1.00 89.12 83 PRO A CA 1
ATOM 660 C C . PRO A 1 83 ? 13.284 -6.091 -14.930 1.00 89.12 83 PRO A C 1
ATOM 662 O O . PRO A 1 83 ? 14.218 -6.407 -15.658 1.00 89.12 83 PRO A O 1
ATOM 665 N N . LEU A 1 84 ? 13.064 -4.831 -14.552 1.00 87.38 84 LEU A N 1
ATOM 666 C CA . LEU A 1 84 ? 13.966 -3.705 -14.795 1.00 87.38 84 LEU A CA 1
ATOM 667 C C . LEU A 1 84 ? 14.096 -2.900 -13.496 1.00 87.38 84 LEU A C 1
ATOM 669 O O . LEU A 1 84 ? 13.157 -2.929 -12.702 1.00 87.38 84 LEU A O 1
ATOM 673 N N . PRO A 1 85 ? 15.181 -2.128 -13.288 1.00 84.06 85 PRO A N 1
ATOM 674 C CA . PRO A 1 85 ? 15.449 -1.445 -12.015 1.00 84.06 85 PRO A CA 1
ATOM 675 C C . PRO A 1 85 ? 14.303 -0.581 -11.469 1.00 84.06 85 PRO A C 1
ATOM 677 O O . PRO A 1 85 ? 14.177 -0.418 -10.262 1.00 84.06 85 PRO A O 1
ATOM 680 N N . THR A 1 86 ? 13.468 -0.030 -12.351 1.00 83.94 86 THR A N 1
ATOM 681 C CA . THR A 1 86 ? 12.353 0.868 -12.010 1.00 83.94 86 THR A CA 1
ATOM 682 C C . THR A 1 86 ? 10.978 0.267 -12.291 1.00 83.94 86 THR A C 1
ATOM 684 O O . THR A 1 86 ? 9.964 0.925 -12.068 1.00 83.94 86 THR A O 1
ATOM 687 N N . VAL A 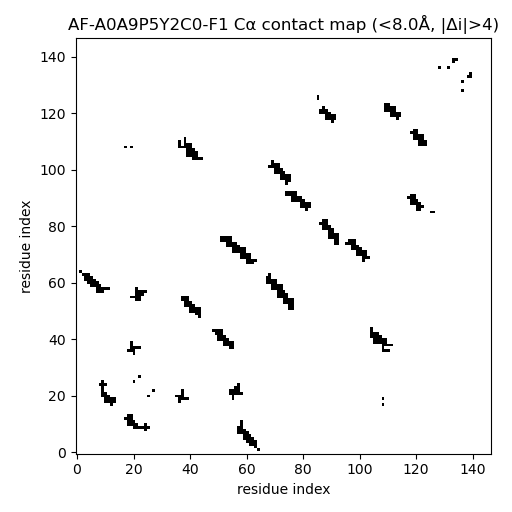1 87 ? 10.919 -0.965 -12.804 1.00 88.56 87 VAL A N 1
ATOM 688 C CA . VAL A 1 87 ? 9.664 -1.613 -13.190 1.00 88.56 87 VAL A CA 1
ATOM 689 C C . VAL A 1 87 ? 9.372 -2.722 -12.205 1.00 88.56 87 VAL A C 1
ATOM 691 O O . VAL A 1 87 ? 10.059 -3.738 -12.196 1.00 88.56 87 VAL A O 1
ATOM 694 N N . VAL A 1 88 ? 8.308 -2.544 -11.430 1.00 92.69 88 VAL A N 1
ATOM 695 C CA . VAL A 1 88 ? 7.766 -3.569 -10.537 1.00 92.69 88 VAL A CA 1
ATOM 696 C C . VAL A 1 88 ? 6.479 -4.109 -11.144 1.00 92.69 88 VAL A C 1
ATOM 698 O O . VAL A 1 88 ? 5.613 -3.345 -11.574 1.00 92.69 88 VAL A O 1
ATOM 701 N N . CYS A 1 89 ? 6.324 -5.428 -11.185 1.00 94.31 89 CYS A N 1
ATOM 702 C CA . CYS A 1 89 ? 5.071 -6.049 -11.596 1.00 94.31 89 CYS A CA 1
ATOM 703 C C . CYS A 1 89 ? 4.764 -7.312 -10.796 1.00 94.31 89 CYS A C 1
ATOM 705 O O . CYS A 1 89 ? 5.631 -7.881 -10.143 1.00 94.31 89 CYS A O 1
ATOM 707 N N . GLY A 1 90 ? 3.514 -7.753 -10.846 1.00 94.50 90 GLY A N 1
ATOM 708 C CA . GLY A 1 90 ? 3.058 -8.976 -10.196 1.00 94.50 90 GLY A CA 1
ATOM 709 C C . GLY A 1 90 ? 1.711 -9.416 -10.745 1.00 94.50 90 GLY A C 1
ATOM 710 O O . GLY A 1 90 ? 1.277 -8.944 -11.796 1.00 94.50 90 GLY A O 1
ATOM 711 N N . LYS A 1 91 ? 1.038 -10.326 -10.048 1.00 94.06 91 LYS A N 1
ATOM 712 C CA . LYS A 1 91 ? -0.279 -10.840 -10.430 1.00 94.06 91 LYS A CA 1
ATOM 713 C C . LYS A 1 91 ? -1.249 -10.709 -9.270 1.00 94.06 91 LYS A C 1
ATOM 715 O O . LYS A 1 91 ? -0.899 -11.001 -8.128 1.00 94.06 91 LYS A O 1
ATOM 720 N N . TRP A 1 92 ? -2.483 -10.313 -9.565 1.00 92.44 92 TRP A N 1
ATOM 721 C CA . TRP A 1 92 ? -3.550 -10.468 -8.583 1.00 92.44 92 TRP A CA 1
ATOM 722 C C . TRP A 1 92 ? -3.788 -11.963 -8.325 1.00 92.44 92 TRP A C 1
ATOM 724 O O . TRP A 1 92 ? -3.714 -12.756 -9.270 1.00 92.44 92 TRP A O 1
ATOM 734 N N . PRO A 1 93 ? -4.046 -12.365 -7.072 1.00 91.69 93 PRO A N 1
ATOM 735 C CA . PRO A 1 93 ? -4.282 -13.760 -6.743 1.00 91.69 93 PRO A CA 1
ATOM 736 C C . PRO A 1 93 ? -5.553 -14.256 -7.444 1.00 91.69 93 PRO A C 1
ATOM 738 O O . PRO A 1 93 ? -6.530 -13.521 -7.590 1.00 91.69 93 PRO A O 1
ATOM 741 N N . SER A 1 94 ? -5.546 -15.517 -7.883 1.00 84.69 94 SER A N 1
ATOM 742 C CA . SER A 1 94 ? -6.702 -16.142 -8.546 1.00 84.69 94 SER A CA 1
ATOM 743 C C . SER A 1 94 ? -7.874 -16.388 -7.592 1.00 84.69 94 SER A C 1
ATOM 745 O O . SER A 1 94 ? -9.022 -16.455 -8.024 1.00 84.69 94 SER A O 1
ATOM 747 N N . SER A 1 95 ? -7.593 -16.502 -6.294 1.00 83.56 95 SER A N 1
ATOM 748 C CA . SER A 1 95 ? -8.583 -16.509 -5.220 1.00 83.56 95 SER A CA 1
ATOM 749 C C . SER A 1 95 ? -8.526 -15.200 -4.433 1.00 83.56 95 SER A C 1
ATOM 751 O O . SER A 1 95 ? -7.485 -14.548 -4.377 1.00 83.56 95 SER A O 1
ATOM 753 N N . ASN A 1 96 ? -9.638 -14.815 -3.796 1.00 74.81 96 ASN A N 1
ATOM 754 C CA . ASN A 1 96 ? -9.720 -13.632 -2.929 1.00 74.81 96 ASN A CA 1
ATOM 755 C C . ASN A 1 96 ? -8.932 -13.842 -1.622 1.00 74.81 96 ASN A C 1
ATOM 757 O O . ASN A 1 96 ? -9.506 -13.894 -0.535 1.00 74.81 96 ASN A O 1
ATOM 761 N N . LYS A 1 97 ? -7.610 -13.997 -1.723 1.00 89.75 97 LYS A N 1
ATOM 762 C CA . LYS A 1 97 ? -6.715 -14.027 -0.572 1.00 89.75 97 LYS A CA 1
ATOM 763 C C . LYS A 1 97 ? -6.725 -12.656 0.079 1.00 89.75 97 LYS A C 1
ATOM 765 O O . LYS A 1 97 ? -6.435 -11.651 -0.566 1.00 89.75 97 LYS A O 1
ATOM 770 N N . LEU A 1 98 ? -7.063 -12.643 1.360 1.00 93.88 98 LEU A N 1
ATOM 771 C CA . LEU A 1 98 ? -7.032 -11.456 2.194 1.00 93.88 98 LEU A CA 1
ATOM 772 C C . LEU A 1 98 ? -5.872 -11.570 3.174 1.00 93.88 98 LEU A C 1
ATOM 774 O O . LEU A 1 98 ? -5.633 -12.627 3.755 1.00 93.88 98 LEU A O 1
ATOM 778 N N . ALA A 1 99 ? -5.178 -10.460 3.361 1.00 94.94 99 ALA A N 1
ATOM 779 C CA . ALA A 1 99 ? -4.170 -10.271 4.385 1.00 94.94 99 ALA A CA 1
ATOM 780 C C . ALA A 1 99 ? -4.524 -9.031 5.216 1.00 94.94 99 ALA A C 1
ATOM 782 O O . ALA A 1 99 ? -5.356 -8.214 4.811 1.00 94.94 99 ALA A O 1
ATOM 783 N N . ALA A 1 100 ? -3.905 -8.899 6.387 1.00 95.06 100 ALA A N 1
ATOM 784 C CA . ALA A 1 100 ? -4.089 -7.753 7.267 1.00 95.06 100 ALA A CA 1
ATOM 785 C C . ALA A 1 100 ? -2.734 -7.192 7.709 1.00 95.06 100 ALA A C 1
ATOM 787 O O . ALA A 1 100 ? -1.787 -7.950 7.907 1.00 95.06 100 ALA A O 1
ATOM 788 N N . MET A 1 101 ? -2.636 -5.870 7.844 1.00 94.88 101 MET A N 1
ATOM 789 C CA . MET A 1 101 ? -1.451 -5.188 8.376 1.00 94.88 101 MET A CA 1
ATOM 790 C C . MET A 1 101 ? -1.836 -3.929 9.153 1.00 94.88 101 MET A C 1
ATOM 792 O O . MET A 1 101 ? -2.904 -3.361 8.922 1.00 94.88 101 MET A O 1
ATOM 796 N N . GLU A 1 102 ? -0.964 -3.468 10.049 1.00 94.50 102 GLU A N 1
ATOM 797 C CA . GLU A 1 102 ? -1.118 -2.146 10.663 1.00 94.50 102 GLU A CA 1
ATOM 798 C C . GLU A 1 102 ? -0.857 -1.049 9.621 1.00 94.50 102 GLU A C 1
ATOM 800 O O . GLU A 1 102 ? 0.071 -1.149 8.817 1.00 94.50 102 GLU A O 1
ATOM 805 N N . THR A 1 103 ? -1.654 0.023 9.632 1.00 93.62 103 THR A N 1
ATOM 806 C CA . THR A 1 103 ? -1.550 1.082 8.610 1.00 93.62 103 THR A CA 1
ATOM 807 C C . THR A 1 103 ? -0.224 1.845 8.660 1.00 93.62 103 THR A C 1
ATOM 809 O O . THR A 1 103 ? 0.136 2.492 7.684 1.00 93.62 103 THR A O 1
ATOM 812 N N . VAL A 1 104 ? 0.520 1.755 9.769 1.00 92.12 104 VAL A N 1
ATOM 813 C CA . VAL A 1 104 ? 1.860 2.352 9.925 1.00 92.12 104 VAL A CA 1
ATOM 814 C C . VAL A 1 104 ? 2.880 1.804 8.920 1.00 92.12 104 VAL A C 1
ATOM 816 O O . VAL A 1 104 ? 3.855 2.477 8.609 1.00 92.12 104 VAL A O 1
ATOM 819 N N . HIS A 1 105 ? 2.647 0.605 8.379 1.00 92.69 105 HIS A N 1
ATOM 820 C CA . HIS A 1 105 ? 3.524 0.005 7.375 1.00 92.69 105 HIS A CA 1
ATOM 821 C C . HIS A 1 105 ? 3.280 0.540 5.962 1.00 92.69 105 HIS A C 1
ATOM 823 O O . HIS A 1 105 ? 4.101 0.303 5.080 1.00 92.69 105 HIS A O 1
ATOM 829 N N . ILE A 1 106 ? 2.175 1.254 5.724 1.00 92.12 106 ILE A N 1
ATOM 830 C CA . ILE A 1 106 ? 1.829 1.778 4.402 1.00 92.12 106 ILE A CA 1
ATOM 831 C C . ILE A 1 106 ? 2.703 3.000 4.113 1.00 92.12 106 ILE A C 1
ATOM 833 O O . ILE A 1 106 ? 2.645 4.000 4.827 1.00 92.12 106 ILE A O 1
ATOM 837 N N . GLN A 1 107 ? 3.491 2.923 3.045 1.00 90.12 107 GLN A N 1
ATOM 838 C CA . GLN A 1 107 ? 4.476 3.938 2.684 1.00 90.12 107 GLN A CA 1
ATOM 839 C C . GLN A 1 107 ? 3.918 4.935 1.674 1.00 90.12 107 GLN A C 1
ATOM 841 O O . GLN A 1 107 ? 4.051 6.144 1.853 1.00 90.12 107 GLN A O 1
ATOM 846 N N . SER A 1 108 ? 3.289 4.442 0.605 1.00 88.88 108 SER A N 1
ATOM 847 C CA . SER A 1 108 ? 2.885 5.294 -0.510 1.00 88.88 108 SER A CA 1
ATOM 848 C C . SER A 1 108 ? 1.633 4.779 -1.224 1.00 88.88 108 SER A C 1
ATOM 850 O O . SER A 1 108 ? 1.283 3.598 -1.154 1.00 88.88 108 SER A O 1
ATOM 852 N N . LEU A 1 109 ? 0.943 5.697 -1.907 1.00 90.44 109 LEU A N 1
ATOM 853 C CA . LEU A 1 109 ? -0.034 5.343 -2.932 1.00 90.44 109 LEU A CA 1
ATOM 854 C C . LEU A 1 109 ? 0.704 5.052 -4.230 1.00 90.44 109 LEU A C 1
ATOM 856 O O . LEU A 1 109 ? 1.553 5.840 -4.650 1.00 90.44 109 LEU A O 1
ATOM 860 N N . VAL A 1 110 ? 0.298 3.984 -4.904 1.00 90.94 110 VAL A N 1
ATOM 861 C CA . VAL A 1 110 ? 0.822 3.635 -6.225 1.00 90.94 110 VAL A CA 1
ATOM 862 C C . VAL A 1 110 ? -0.306 3.598 -7.244 1.00 90.94 110 VAL A C 1
ATOM 864 O O . VAL A 1 110 ? -1.466 3.349 -6.913 1.00 90.94 110 VAL A O 1
ATOM 867 N N . GLY A 1 111 ? 0.024 3.866 -8.503 1.00 90.25 111 GLY A N 1
ATOM 868 C CA . GLY A 1 111 ? -0.864 3.530 -9.609 1.00 90.25 111 GLY A CA 1
ATOM 869 C C . GLY A 1 111 ? -0.652 2.081 -10.033 1.00 90.25 111 GLY A C 1
ATOM 870 O O . GLY A 1 111 ? 0.359 1.465 -9.696 1.00 90.25 111 GLY A O 1
ATOM 871 N N . ILE A 1 112 ? -1.579 1.549 -10.823 1.00 90.81 112 ILE A N 1
ATOM 872 C CA . ILE A 1 112 ? -1.346 0.301 -11.546 1.00 90.81 112 ILE A CA 1
ATOM 873 C C . ILE A 1 112 ? -1.647 0.478 -13.027 1.00 90.81 112 ILE A C 1
ATOM 875 O O . ILE A 1 112 ? -2.527 1.249 -13.412 1.00 90.81 112 ILE A O 1
ATOM 879 N N . TRP A 1 113 ? -0.958 -0.300 -13.848 1.00 89.06 113 TRP A N 1
ATOM 880 C CA . TRP A 1 113 ? -1.269 -0.481 -15.253 1.00 89.06 113 TRP A CA 1
ATOM 881 C C . TRP A 1 113 ? -1.428 -1.969 -15.552 1.00 89.06 113 TRP A C 1
ATOM 883 O O . TRP A 1 113 ? -0.571 -2.784 -15.207 1.00 89.06 113 TRP A O 1
ATOM 893 N N . LYS A 1 114 ? -2.547 -2.337 -16.178 1.00 84.62 114 LYS A N 1
ATOM 894 C CA . LYS A 1 114 ? -2.803 -3.706 -16.625 1.00 84.62 114 LYS A CA 1
ATOM 895 C C . LYS A 1 114 ? -2.540 -3.776 -18.126 1.00 84.62 114 LYS A C 1
ATOM 897 O O . LYS A 1 114 ? -3.266 -3.161 -18.903 1.00 84.62 114 LYS A O 1
ATOM 902 N N . ALA A 1 115 ? -1.498 -4.505 -18.514 1.00 74.44 115 ALA A N 1
ATOM 903 C CA . ALA A 1 115 ? -1.244 -4.819 -19.916 1.00 74.44 115 ALA A CA 1
ATOM 904 C C . ALA A 1 115 ? -2.222 -5.907 -20.399 1.00 74.44 115 ALA A C 1
ATOM 906 O O . ALA A 1 115 ? -2.966 -6.481 -19.606 1.00 74.44 115 ALA A O 1
ATOM 907 N N . GLY A 1 116 ? -2.186 -6.267 -21.684 1.00 81.69 116 GLY A N 1
ATOM 908 C CA . GLY A 1 116 ? -2.931 -7.422 -22.217 1.00 81.69 116 GLY A CA 1
ATOM 909 C C . GLY A 1 116 ? -2.479 -8.795 -21.681 1.00 81.69 116 GLY A C 1
ATOM 910 O O . GLY A 1 116 ? -2.858 -9.815 -22.244 1.00 81.69 116 GLY A O 1
ATOM 911 N N . SER A 1 117 ? -1.652 -8.835 -20.633 1.00 86.12 117 SER A N 1
ATOM 912 C CA . SER A 1 117 ? -1.177 -10.041 -19.952 1.00 86.12 117 SER A CA 1
ATOM 913 C C . SER A 1 117 ? -1.811 -10.174 -18.559 1.00 86.12 117 SER A C 1
ATOM 915 O O . SER A 1 117 ? -2.485 -9.268 -18.067 1.00 86.12 117 SER A O 1
ATOM 917 N N . ASP A 1 118 ? -1.561 -11.293 -17.876 1.00 88.50 118 ASP A N 1
ATOM 918 C CA . ASP A 1 118 ? -1.986 -11.481 -16.477 1.00 88.50 118 ASP A CA 1
ATOM 919 C C . ASP A 1 118 ? -1.222 -10.600 -15.476 1.00 88.50 118 ASP A C 1
ATOM 921 O O . ASP A 1 118 ? -1.532 -10.606 -14.282 1.00 88.50 118 ASP A O 1
ATOM 925 N N . TYR A 1 119 ? -0.179 -9.902 -15.932 1.00 91.88 119 TYR A N 1
ATOM 926 C CA . TYR A 1 119 ? 0.649 -9.069 -15.076 1.00 91.88 119 TYR A CA 1
ATOM 927 C C . TYR A 1 119 ? 0.063 -7.670 -14.913 1.00 91.88 119 TYR A C 1
ATOM 929 O O . TYR A 1 119 ? -0.466 -7.051 -15.838 1.00 91.88 119 TYR A O 1
ATOM 937 N N . VAL A 1 120 ? 0.226 -7.160 -13.701 1.00 92.62 120 VAL A N 1
ATOM 938 C CA . VAL A 1 120 ? -0.095 -5.797 -13.309 1.00 92.62 120 VAL A CA 1
ATOM 939 C C . VAL A 1 120 ? 1.205 -5.106 -12.952 1.00 92.62 120 VAL A C 1
ATOM 941 O O . VAL A 1 120 ? 1.989 -5.615 -12.152 1.00 92.62 120 VAL A O 1
ATOM 944 N N . TYR A 1 121 ? 1.431 -3.960 -13.576 1.00 93.25 121 TYR A N 1
ATOM 945 C CA . TYR A 1 121 ? 2.620 -3.142 -13.410 1.00 93.25 121 TYR A CA 1
ATOM 946 C C . TYR A 1 121 ? 2.320 -2.038 -12.408 1.00 93.25 121 TYR A C 1
ATOM 948 O O . TYR A 1 121 ? 1.295 -1.364 -12.517 1.00 93.25 121 TYR A O 1
ATOM 956 N N . ILE A 1 122 ? 3.202 -1.863 -11.433 1.00 92.56 122 ILE A N 1
ATOM 957 C CA . ILE A 1 122 ? 3.086 -0.809 -10.435 1.00 92.56 122 ILE A CA 1
ATOM 958 C C . ILE A 1 122 ? 3.663 0.476 -11.020 1.00 92.56 122 ILE A C 1
ATOM 960 O O . ILE A 1 122 ? 4.791 0.509 -11.507 1.00 92.56 122 ILE A O 1
ATOM 964 N N . LEU A 1 123 ? 2.873 1.542 -10.960 1.00 89.94 123 LEU A N 1
ATOM 965 C CA . LEU A 1 123 ? 3.279 2.882 -11.353 1.00 89.94 123 LEU A CA 1
ATOM 966 C C . LEU A 1 123 ? 3.729 3.624 -10.095 1.00 89.94 123 LEU A C 1
ATOM 968 O O . LEU A 1 123 ? 2.902 4.098 -9.311 1.00 89.94 123 LEU A O 1
ATOM 972 N N . GLN A 1 124 ? 5.043 3.690 -9.901 1.00 82.56 124 GLN A N 1
ATOM 973 C CA . GLN A 1 124 ? 5.668 4.456 -8.825 1.00 82.56 124 GLN A CA 1
ATOM 974 C C . GLN A 1 124 ? 6.185 5.794 -9.352 1.00 82.56 124 GLN A C 1
ATOM 976 O O . GLN A 1 124 ? 6.419 5.976 -10.549 1.00 82.56 124 GLN A O 1
ATOM 981 N N . LYS A 1 125 ? 6.385 6.743 -8.437 1.00 77.62 125 LYS A N 1
ATOM 982 C CA . LYS A 1 125 ? 7.139 7.959 -8.743 1.00 77.62 125 LYS A CA 1
ATOM 983 C C . LYS A 1 125 ? 8.576 7.584 -9.113 1.00 77.62 125 LYS A C 1
ATOM 985 O O . LYS A 1 125 ? 9.162 6.698 -8.496 1.00 77.62 125 LYS A O 1
ATOM 990 N N . HIS A 1 126 ? 9.141 8.260 -10.112 1.00 74.94 126 HIS A N 1
ATOM 991 C CA . HIS A 1 126 ? 10.509 7.987 -10.546 1.00 74.94 126 HIS A CA 1
ATOM 992 C C . HIS A 1 126 ? 11.508 8.304 -9.412 1.00 74.94 126 HIS A C 1
ATOM 994 O O . HIS A 1 126 ? 11.403 9.386 -8.830 1.00 74.94 126 HIS A O 1
ATOM 1000 N N . PRO A 1 127 ? 12.491 7.433 -9.106 1.00 71.00 127 PRO A N 1
ATOM 1001 C CA . PRO A 1 127 ? 13.410 7.632 -7.979 1.00 71.00 127 PRO A CA 1
ATOM 1002 C C . PRO A 1 127 ? 14.199 8.942 -8.030 1.00 71.00 127 PRO A C 1
ATOM 1004 O O . PRO A 1 127 ? 14.490 9.520 -6.989 1.00 71.00 127 PRO A O 1
ATOM 1007 N N . SER A 1 128 ? 14.502 9.454 -9.229 1.00 72.75 128 SER A N 1
ATOM 1008 C CA . SER A 1 128 ? 15.199 10.742 -9.383 1.00 72.75 128 SER A CA 1
ATOM 1009 C C . SER A 1 128 ? 14.420 11.926 -8.804 1.00 72.75 128 SER A C 1
ATOM 1011 O O . SER A 1 128 ? 15.030 12.942 -8.494 1.00 72.75 128 SER A O 1
ATOM 1013 N N . LEU A 1 129 ? 13.101 11.798 -8.611 1.00 73.62 129 LEU A N 1
ATOM 1014 C CA . LEU A 1 129 ? 12.291 12.823 -7.951 1.00 73.62 129 LEU A CA 1
ATOM 1015 C C . LEU A 1 129 ? 12.670 13.012 -6.477 1.00 73.62 129 LEU A C 1
ATOM 1017 O O . LEU A 1 129 ? 12.420 14.081 -5.936 1.00 73.62 129 LEU A O 1
ATOM 1021 N N . LEU A 1 130 ? 13.277 12.010 -5.829 1.00 71.50 130 LEU A N 1
ATOM 1022 C CA . LEU A 1 130 ? 13.757 12.124 -4.446 1.00 71.50 130 LEU A CA 1
AT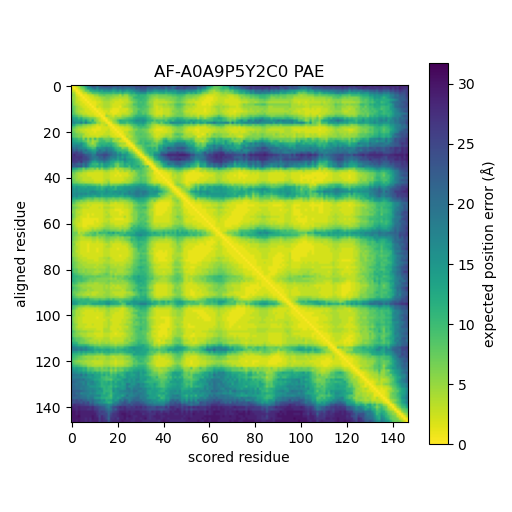OM 1023 C C . LEU A 1 130 ? 14.982 13.039 -4.319 1.00 71.50 130 LEU A C 1
ATOM 1025 O O . LEU A 1 130 ? 15.268 13.513 -3.225 1.00 71.50 130 LEU A O 1
ATOM 1029 N N . GLY A 1 131 ? 15.713 13.253 -5.417 1.00 73.50 131 GLY A N 1
ATOM 1030 C CA . GLY A 1 131 ? 16.894 14.114 -5.456 1.00 73.50 131 GLY A CA 1
ATOM 1031 C C . GLY A 1 131 ? 16.598 15.564 -5.832 1.00 73.50 131 GLY A C 1
ATOM 1032 O O . GLY A 1 131 ? 17.527 16.362 -5.859 1.00 73.50 131 GLY A O 1
ATOM 1033 N N . LEU A 1 132 ? 15.341 15.898 -6.142 1.00 80.25 132 LEU A N 1
ATOM 1034 C CA . LEU A 1 132 ? 14.948 17.258 -6.499 1.00 80.25 132 LEU A CA 1
ATOM 1035 C C . LEU A 1 132 ? 14.767 18.116 -5.246 1.00 80.25 132 LEU A C 1
ATOM 1037 O O . LEU A 1 132 ? 14.151 17.698 -4.265 1.00 80.25 132 LEU A O 1
ATOM 1041 N N . THR A 1 133 ? 15.265 19.345 -5.306 1.00 83.25 133 THR A N 1
ATOM 1042 C CA . THR A 1 133 ? 14.973 20.396 -4.328 1.00 83.25 133 THR A CA 1
ATOM 1043 C C . THR A 1 133 ? 13.507 20.840 -4.417 1.00 83.25 133 THR A C 1
ATOM 1045 O O . THR A 1 133 ? 12.822 20.595 -5.411 1.00 83.25 133 THR A O 1
ATOM 1048 N N . ALA A 1 134 ? 13.004 21.527 -3.385 1.00 78.44 134 ALA A N 1
ATOM 1049 C CA . ALA A 1 134 ? 11.628 22.040 -3.373 1.00 78.44 134 ALA A CA 1
ATOM 1050 C C . ALA A 1 134 ? 11.337 23.004 -4.542 1.00 78.44 134 ALA A C 1
ATOM 1052 O O . ALA A 1 134 ? 10.229 22.973 -5.090 1.00 78.44 134 ALA A O 1
ATOM 1053 N N . ALA A 1 135 ? 12.339 23.794 -4.947 1.00 80.25 135 ALA A N 1
ATOM 1054 C CA . ALA A 1 135 ? 12.291 24.669 -6.114 1.00 80.25 135 ALA A CA 1
ATOM 1055 C C . ALA A 1 135 ? 12.184 23.871 -7.423 1.00 80.25 135 ALA A C 1
ATOM 1057 O O . ALA A 1 135 ? 11.298 24.126 -8.235 1.00 80.25 135 ALA A O 1
ATOM 1058 N N . GLU A 1 136 ? 13.023 22.847 -7.610 1.00 80.50 136 GLU A N 1
ATOM 1059 C CA . GLU A 1 136 ? 12.990 21.983 -8.803 1.00 80.50 136 GLU A CA 1
ATOM 1060 C C . GLU A 1 136 ? 11.715 21.132 -8.884 1.00 80.50 136 GLU A C 1
A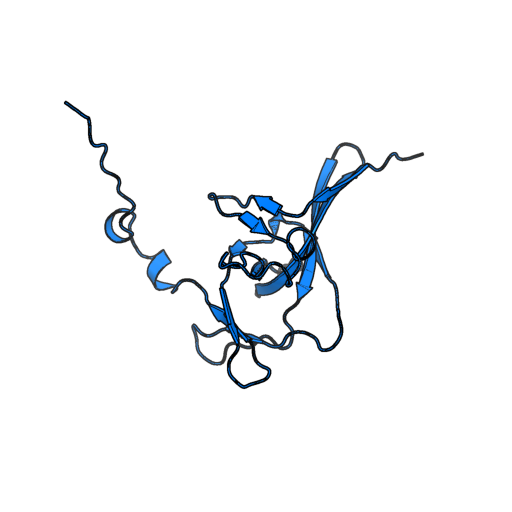TOM 1062 O O . GLU A 1 136 ? 11.249 20.802 -9.973 1.00 80.50 136 GLU A O 1
ATOM 1067 N N . TYR A 1 137 ? 11.127 20.796 -7.735 1.00 70.69 137 TYR A N 1
ATOM 1068 C CA . TYR A 1 137 ? 9.843 20.104 -7.645 1.00 70.69 137 TYR A CA 1
ATOM 1069 C C . TYR A 1 137 ? 8.645 21.050 -7.892 1.00 70.69 137 TYR A C 1
ATOM 1071 O O . TYR A 1 137 ? 7.506 20.589 -7.987 1.00 70.69 137 TYR A O 1
ATOM 1079 N N . GLY A 1 138 ? 8.878 22.367 -8.012 1.00 72.62 138 GLY A N 1
ATOM 1080 C CA . GLY A 1 138 ? 7.838 23.377 -8.243 1.00 72.62 138 GLY A CA 1
ATOM 1081 C C . GLY A 1 138 ? 6.913 23.593 -7.041 1.00 72.62 138 GLY A C 1
ATOM 1082 O O . GLY A 1 138 ? 5.752 23.956 -7.212 1.00 72.62 138 GLY A O 1
ATOM 1083 N N . THR A 1 139 ? 7.401 23.311 -5.830 1.00 69.88 139 THR A N 1
ATOM 1084 C CA . THR A 1 139 ? 6.653 23.463 -4.567 1.00 69.88 139 THR A CA 1
ATOM 1085 C C . THR A 1 139 ? 7.084 24.661 -3.733 1.00 69.88 139 THR A C 1
ATOM 1087 O O . THR A 1 139 ? 6.465 24.904 -2.698 1.00 69.88 139 THR A O 1
ATOM 1090 N N . ASP A 1 140 ? 8.085 25.419 -4.187 1.00 67.50 140 ASP A N 1
ATOM 1091 C CA . ASP A 1 140 ? 8.311 26.783 -3.705 1.00 67.50 140 ASP A CA 1
ATOM 1092 C C . ASP A 1 140 ? 7.151 27.661 -4.181 1.00 67.50 140 ASP A C 1
ATOM 1094 O O . ASP A 1 140 ? 7.179 28.295 -5.235 1.00 67.50 140 ASP A O 1
ATOM 1098 N N . LEU A 1 141 ? 6.078 27.656 -3.398 1.00 59.75 141 LEU A N 1
ATOM 1099 C CA . LEU A 1 141 ? 5.137 28.758 -3.377 1.00 59.75 141 LEU A CA 1
ATOM 1100 C C . LEU A 1 141 ? 5.855 29.869 -2.620 1.00 59.75 141 LEU A C 1
ATOM 1102 O O . LEU A 1 141 ? 5.770 29.928 -1.398 1.00 59.75 141 LEU A O 1
ATOM 1106 N N . GLY A 1 142 ? 6.625 30.687 -3.339 1.00 55.84 142 GLY A N 1
ATOM 1107 C CA . GLY A 1 142 ? 7.054 31.968 -2.796 1.00 55.84 142 GLY A CA 1
ATOM 1108 C C . GLY A 1 142 ? 5.819 32.675 -2.248 1.00 55.84 142 GLY A C 1
ATOM 1109 O O . GLY A 1 142 ? 4.786 32.699 -2.924 1.00 55.84 142 GLY A O 1
ATOM 1110 N N . ASP A 1 143 ? 5.904 33.150 -1.009 1.00 56.97 143 ASP A N 1
ATOM 1111 C CA . ASP A 1 143 ? 4.855 33.938 -0.381 1.00 56.97 143 ASP A CA 1
ATOM 1112 C C . ASP A 1 143 ? 4.576 35.145 -1.286 1.00 56.97 143 ASP A C 1
ATOM 1114 O O . ASP A 1 143 ? 5.338 36.110 -1.328 1.00 56.97 143 ASP A O 1
ATOM 1118 N N . PHE A 1 144 ? 3.514 35.057 -2.086 1.00 52.62 144 PHE A N 1
ATOM 1119 C CA . PHE A 1 144 ? 2.955 36.219 -2.753 1.00 52.62 144 PHE A CA 1
ATOM 1120 C C . PHE A 1 144 ? 2.264 37.022 -1.654 1.00 52.62 144 PHE A C 1
ATOM 1122 O O . PHE A 1 144 ? 1.104 36.774 -1.328 1.00 52.62 144 PHE A O 1
ATOM 1129 N N . GLU A 1 145 ? 3.014 37.925 -1.027 1.00 52.06 145 GLU A N 1
ATOM 1130 C CA . GLU A 1 145 ? 2.429 39.016 -0.260 1.00 52.06 145 GLU A CA 1
ATOM 1131 C C . GLU A 1 145 ? 1.576 39.840 -1.241 1.00 52.06 145 GLU A C 1
ATOM 1133 O O . GLU A 1 145 ? 2.093 40.438 -2.185 1.00 52.06 145 GLU A O 1
ATOM 1138 N N . GLU A 1 146 ? 0.251 39.771 -1.085 1.00 47.50 146 GLU A N 1
ATOM 1139 C CA . GLU A 1 146 ? -0.685 40.685 -1.744 1.00 47.50 146 GLU A CA 1
ATOM 1140 C C . GLU A 1 146 ? -0.448 42.093 -1.170 1.00 47.50 146 GLU A C 1
ATOM 1142 O O . GLU A 1 146 ? -0.689 42.319 0.018 1.00 47.50 146 GLU A O 1
ATOM 1147 N N . GLU A 1 147 ? 0.057 43.011 -2.003 1.00 46.56 147 GLU A N 1
ATOM 1148 C CA . GLU A 1 147 ? 0.029 44.467 -1.762 1.00 46.56 147 GLU A CA 1
ATOM 1149 C C . GLU A 1 147 ? -1.396 45.034 -1.861 1.00 46.56 147 GLU A C 1
ATOM 1151 O O . GLU A 1 147 ? -2.127 44.668 -2.815 1.00 46.56 147 GLU A O 1
#

Foldseek 3Di:
DWDKDKDKDAWDQDPPRDIAGACQNPPPVPPDDDQHQFWFWFDDPVPDPDIWIWGWHIWMWMDGPNDTFIKTKTFTFPPWDPPDPFKIKGAGDPDRDIDMDTCVRTDDGWHWDDDVDRMIITHDDDPVVVVDDCVRVVNPPPPPPDD

Organism: NCBI:txid64659

pLDDT: mean 82.62, std 13.64, range [45.34, 96.06]

Solvent-accessible surface area (backbone atoms only — not comparable to full-atom values): 8827 Å² total; per-residue (Å²): 132,89,74,73,47,78,46,77,46,33,67,46,77,46,92,86,86,45,58,44,36,16,43,70,59,50,54,87,83,71,80,68,95,64,85,74,44,29,31,34,36,21,55,48,91,82,77,55,94,57,74,45,44,34,40,36,35,36,35,35,42,39,35,52,94,92,42,76,45,51,36,33,34,26,34,55,48,36,81,70,44,64,91,43,101,85,42,40,33,22,25,75,57,96,55,93,57,73,47,73,46,55,55,86,38,56,73,45,80,32,48,76,45,75,55,104,57,82,47,38,33,51,44,68,82,63,72,71,64,76,75,49,52,57,64,77,68,69,64,62,72,70,84,78,77,83,128

Sequence (147 aa):
MQSWKVQCFGKWKMTGKHTLESRYGKPQSSVKSSPYHRWFEASQSNGQPGCIFGESVAFYSIGIQGQTKLIMVYIPLEKVQTPLPTVVCGKWPSSNKLAAMETVHIQSLVGIWKAGSDYVYILQKHPSLLGLTAAEYGTDLGDFEEE

Radius of gyration: 18.15 Å; Cα contacts (8 Å, |Δi|>4): 263; chains: 1; bounding box: 36×61×53 Å